Protein AF-A0A821JKH6-F1 (afdb_monomer_lite)

Secondary structure (DSSP, 8-state):
----SSS--------TTTS-S--PPPP---PPPPPPPPSS--HHHHHHHHHHHHHH--HHHHHHHHHHHHHHH-TTSHHHHHHHHHHHHHHHHHHH------GGGTGGGSS---------

Structure (mmCIF, N/CA/C/O backbone):
data_AF-A0A821JKH6-F1
#
_entry.id   AF-A0A821JKH6-F1
#
loop_
_atom_site.group_PDB
_atom_site.id
_atom_site.type_symbol
_atom_site.label_atom_id
_atom_site.label_alt_id
_atom_site.label_comp_id
_atom_site.label_asym_id
_atom_site.label_entity_id
_atom_site.label_seq_id
_atom_site.pdbx_PDB_ins_code
_atom_site.Cartn_x
_atom_site.Cartn_y
_atom_site.Cartn_z
_atom_site.occupancy
_atom_site.B_iso_or_equiv
_atom_site.auth_seq_id
_atom_site.auth_comp_id
_atom_site.auth_asym_id
_atom_site.auth_atom_id
_atom_site.pdbx_PDB_model_num
ATOM 1 N N . THR A 1 1 ? 1.535 -6.937 -0.984 1.00 67.25 1 THR A N 1
ATOM 2 C CA . THR A 1 1 ? 0.324 -6.483 -0.268 1.00 67.25 1 THR A CA 1
ATOM 3 C C . THR A 1 1 ? -0.052 -7.547 0.751 1.00 67.25 1 THR A C 1
ATOM 5 O O . THR A 1 1 ? 0.376 -8.681 0.576 1.00 67.25 1 THR A O 1
ATOM 8 N N . GLY A 1 2 ? -0.752 -7.192 1.832 1.00 78.00 2 GLY A N 1
ATOM 9 C CA . GLY A 1 2 ? -1.251 -8.135 2.851 1.00 78.00 2 GLY A CA 1
ATOM 10 C C . GLY A 1 2 ? -2.740 -8.417 2.652 1.00 78.00 2 GLY A C 1
ATOM 11 O O . GLY A 1 2 ? -3.522 -8.194 3.562 1.00 78.00 2 GLY A O 1
ATOM 12 N N . SER A 1 3 ? -3.103 -8.759 1.417 1.00 81.94 3 SER A N 1
ATOM 13 C CA . SER A 1 3 ? -4.485 -8.935 0.957 1.00 81.94 3 SER A CA 1
ATOM 14 C C . SER A 1 3 ? -5.074 -10.251 1.472 1.00 81.94 3 SER A C 1
ATOM 16 O O . SER A 1 3 ? -4.321 -11.210 1.663 1.00 81.94 3 SER A O 1
ATOM 18 N N . ASP A 1 4 ? -6.386 -10.299 1.694 1.00 85.56 4 ASP A N 1
ATOM 19 C CA . ASP A 1 4 ? -7.102 -11.501 2.133 1.00 85.56 4 ASP A CA 1
ATOM 20 C C . ASP A 1 4 ? -8.382 -11.753 1.299 1.00 85.56 4 ASP A C 1
ATOM 22 O O . ASP A 1 4 ? -8.470 -11.326 0.146 1.00 85.56 4 ASP A O 1
ATOM 26 N N . LEU A 1 5 ? -9.321 -12.560 1.804 1.00 90.69 5 LEU A N 1
ATOM 27 C CA . LEU A 1 5 ? -10.555 -12.942 1.099 1.00 90.69 5 LEU A CA 1
ATOM 28 C C . LEU A 1 5 ? -11.806 -12.291 1.715 1.00 90.69 5 LEU A C 1
ATOM 30 O O . LEU A 1 5 ? -12.899 -12.846 1.612 1.00 90.69 5 LEU A O 1
ATOM 34 N N . ASP A 1 6 ? -11.663 -11.130 2.358 1.00 92.69 6 ASP A N 1
ATOM 35 C CA . ASP A 1 6 ? -12.771 -10.375 2.958 1.00 92.69 6 ASP A CA 1
ATOM 36 C C . ASP A 1 6 ? -13.480 -9.411 1.979 1.00 92.69 6 ASP A C 1
ATOM 38 O O . ASP A 1 6 ? -14.467 -8.766 2.340 1.00 92.69 6 ASP A O 1
ATOM 42 N N . GLY A 1 7 ? -13.020 -9.364 0.721 1.00 93.06 7 GLY A N 1
ATOM 43 C CA . GLY A 1 7 ? -13.567 -8.506 -0.337 1.00 93.06 7 GLY A CA 1
ATOM 44 C C . GLY A 1 7 ? -12.531 -7.927 -1.305 1.00 93.06 7 GLY A C 1
ATOM 45 O O . GLY A 1 7 ? -12.905 -7.221 -2.248 1.00 93.06 7 GLY A O 1
ATOM 46 N N . ASP A 1 8 ? -11.243 -8.220 -1.102 1.00 92.00 8 ASP A N 1
ATOM 47 C CA . ASP A 1 8 ? -10.176 -7.795 -2.004 1.00 92.00 8 ASP A CA 1
ATOM 48 C C . ASP A 1 8 ? -10.347 -8.332 -3.432 1.00 92.00 8 ASP A C 1
ATOM 50 O O . ASP A 1 8 ? -10.794 -9.455 -3.684 1.00 92.00 8 ASP A O 1
ATOM 54 N N . LYS A 1 9 ? -9.950 -7.501 -4.399 1.00 93.38 9 LYS A N 1
ATOM 55 C CA . LYS A 1 9 ? -9.989 -7.833 -5.825 1.00 93.38 9 LYS A CA 1
ATOM 56 C C . LYS A 1 9 ? -8.596 -8.174 -6.324 1.00 93.38 9 LYS A C 1
ATOM 58 O O . LYS A 1 9 ? -7.646 -7.426 -6.105 1.00 93.38 9 LYS A O 1
ATOM 63 N N . TYR A 1 10 ? -8.515 -9.262 -7.077 1.00 91.19 10 TYR A N 1
ATOM 64 C CA . TYR A 1 10 ? -7.275 -9.765 -7.648 1.00 91.19 10 TYR A CA 1
ATOM 65 C C . TYR A 1 10 ? -7.280 -9.565 -9.162 1.00 91.19 10 TYR A C 1
ATOM 67 O O . TYR A 1 10 ? -8.264 -9.869 -9.837 1.00 91.19 10 TYR A O 1
ATOM 75 N N . LEU A 1 11 ? -6.170 -9.060 -9.700 1.00 91.06 11 LEU A N 1
ATOM 76 C CA . LEU A 1 11 ? -5.939 -9.062 -11.139 1.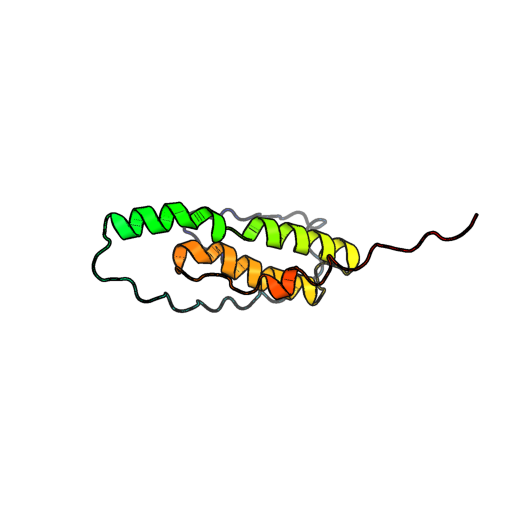00 91.06 11 LEU A CA 1
ATOM 77 C C . LEU A 1 11 ? -5.519 -10.473 -11.561 1.00 91.06 11 LEU A C 1
ATOM 79 O O . LEU A 1 11 ? -4.485 -10.966 -11.113 1.00 91.06 11 LEU A O 1
ATOM 83 N N . ILE A 1 12 ? -6.300 -11.096 -12.440 1.00 92.75 12 ILE A N 1
ATOM 84 C CA . ILE A 1 12 ? -5.970 -12.378 -13.068 1.00 92.75 12 ILE A CA 1
ATOM 85 C C . ILE A 1 12 ? -5.662 -12.090 -14.536 1.00 92.75 12 ILE A C 1
ATOM 87 O O . ILE A 1 12 ? -6.508 -11.555 -15.248 1.00 92.75 12 ILE A O 1
ATOM 91 N N . CYS A 1 13 ? -4.448 -12.418 -14.974 1.00 93.75 13 CYS A N 1
ATOM 92 C CA . CYS A 1 13 ? -3.999 -12.228 -16.349 1.00 93.75 13 CYS A CA 1
ATOM 93 C C . CYS A 1 13 ? -3.446 -13.547 -16.895 1.00 93.75 13 CYS A C 1
ATOM 95 O O . CYS A 1 13 ? -2.596 -14.170 -16.258 1.00 93.75 13 CYS A O 1
ATOM 97 N N . TRP A 1 14 ? -3.935 -13.960 -18.063 1.00 94.50 14 TRP A N 1
ATOM 98 C CA . TRP A 1 14 ? -3.478 -15.146 -18.799 1.00 94.50 14 TRP A CA 1
ATOM 99 C C . TRP A 1 14 ? -2.802 -14.792 -20.131 1.00 94.50 14 TRP A C 1
ATOM 101 O O . TRP A 1 14 ? -2.431 -15.688 -20.884 1.00 94.50 14 TRP A O 1
ATOM 111 N N . ASP A 1 15 ? -2.652 -13.502 -20.436 1.00 96.44 15 ASP A N 1
ATOM 112 C CA . ASP A 1 15 ? -1.902 -13.047 -21.602 1.00 96.44 15 ASP A CA 1
ATOM 113 C C . ASP A 1 15 ? -0.398 -13.220 -21.345 1.00 96.44 15 ASP A C 1
ATOM 115 O O . ASP A 1 15 ? 0.174 -12.582 -20.456 1.00 96.44 15 ASP A O 1
ATOM 119 N N . TYR A 1 16 ? 0.239 -14.098 -22.122 1.00 94.00 16 TYR A N 1
ATOM 120 C CA . TYR A 1 16 ? 1.652 -14.439 -21.977 1.00 94.00 16 TYR A CA 1
ATOM 121 C C . TYR A 1 16 ? 2.593 -13.252 -22.189 1.00 94.00 16 TYR A C 1
ATOM 123 O O . TYR A 1 16 ? 3.660 -13.229 -21.572 1.00 94.00 16 TYR A O 1
ATOM 131 N N . ASP A 1 17 ? 2.200 -12.254 -22.983 1.00 95.19 17 ASP A N 1
ATOM 132 C CA . ASP A 1 17 ? 3.021 -11.064 -23.220 1.00 95.19 17 ASP A CA 1
ATOM 133 C C . ASP A 1 17 ? 3.015 -10.111 -22.013 1.00 95.19 17 ASP A C 1
ATOM 135 O O . ASP A 1 17 ? 3.950 -9.330 -21.821 1.00 95.19 17 ASP A O 1
ATOM 139 N N . LEU A 1 18 ? 1.988 -10.204 -21.161 1.00 92.69 18 LEU A N 1
ATOM 140 C CA . LEU A 1 18 ? 1.822 -9.385 -19.957 1.00 92.69 18 LEU A CA 1
ATOM 141 C C . LEU A 1 18 ? 2.270 -10.094 -18.673 1.00 92.69 18 LEU A C 1
ATOM 143 O O . LEU A 1 18 ? 2.422 -9.443 -17.635 1.00 92.69 18 LEU A O 1
ATOM 147 N N . ILE A 1 19 ? 2.493 -11.410 -18.714 1.00 92.06 19 ILE A N 1
ATOM 148 C CA . ILE A 1 19 ? 3.014 -12.159 -17.570 1.00 92.06 19 ILE A CA 1
ATOM 149 C C . ILE A 1 19 ? 4.473 -11.733 -17.310 1.00 92.06 19 ILE A C 1
ATOM 151 O O . ILE A 1 19 ? 5.326 -11.838 -18.197 1.00 92.06 19 ILE A O 1
ATOM 155 N N . PRO A 1 20 ? 4.814 -11.271 -16.090 1.00 89.31 20 PRO A N 1
ATOM 156 C CA . PRO A 1 20 ? 6.176 -10.865 -15.775 1.00 89.31 20 PRO A CA 1
ATOM 157 C C . PRO A 1 20 ? 7.168 -12.016 -15.969 1.00 89.31 20 PRO A C 1
ATOM 159 O O . PRO A 1 20 ? 7.019 -13.086 -15.385 1.00 89.31 20 PRO A O 1
ATOM 162 N N . LYS A 1 21 ? 8.248 -11.769 -16.718 1.00 90.75 21 LYS A N 1
ATOM 163 C CA . LYS A 1 21 ? 9.341 -12.745 -16.908 1.00 90.75 21 LYS A CA 1
ATOM 164 C C . LYS A 1 21 ? 10.139 -13.017 -15.630 1.00 90.75 21 LYS A C 1
ATOM 166 O O . LYS A 1 21 ? 10.880 -13.990 -15.559 1.00 90.75 21 LYS A O 1
ATOM 171 N N . GLN A 1 22 ? 10.041 -12.122 -14.649 1.00 89.06 22 GLN A N 1
ATOM 172 C CA . GLN A 1 22 ? 10.744 -12.211 -13.376 1.00 89.06 22 GLN A CA 1
ATOM 173 C C . GLN A 1 22 ? 9.741 -12.179 -12.230 1.00 89.06 22 GLN A C 1
ATOM 175 O O . GLN A 1 22 ? 8.870 -11.311 -12.174 1.00 89.06 22 GLN A O 1
ATOM 180 N N . THR A 1 23 ? 9.912 -13.101 -11.290 1.00 87.81 23 THR A N 1
ATOM 181 C CA . THR A 1 23 ? 9.129 -13.175 -10.057 1.00 87.81 23 THR A CA 1
ATOM 182 C C . THR A 1 23 ? 10.001 -12.799 -8.870 1.00 87.81 23 THR A C 1
ATOM 184 O O . THR A 1 23 ? 11.100 -13.332 -8.710 1.00 87.81 23 THR A O 1
ATOM 187 N N . ASN A 1 24 ? 9.492 -11.933 -8.000 1.00 84.25 24 ASN A N 1
ATOM 188 C CA . ASN A 1 24 ? 10.164 -11.573 -6.757 1.00 84.25 24 ASN A CA 1
ATOM 189 C C . ASN A 1 24 ? 9.557 -12.331 -5.578 1.00 84.25 24 ASN A C 1
ATOM 191 O O . ASN A 1 24 ? 8.369 -12.655 -5.578 1.00 84.25 24 ASN A O 1
ATOM 195 N N . LYS A 1 25 ? 10.369 -12.582 -4.544 1.00 87.00 25 LYS A N 1
ATOM 196 C CA . LYS A 1 25 ? 9.853 -13.136 -3.289 1.00 87.00 25 LYS A CA 1
ATOM 197 C C . LYS A 1 25 ? 8.852 -12.158 -2.660 1.00 87.00 25 LYS A C 1
ATOM 199 O O . LYS A 1 25 ? 9.116 -10.951 -2.659 1.00 87.00 25 LYS A O 1
ATOM 204 N N . PRO A 1 26 ? 7.739 -12.658 -2.102 1.00 84.00 26 PRO A N 1
ATOM 205 C CA . PRO A 1 26 ? 6.789 -11.811 -1.401 1.00 84.00 26 PRO A CA 1
ATOM 206 C C . PRO A 1 26 ? 7.452 -11.152 -0.186 1.00 84.00 26 PRO A C 1
ATOM 208 O O . PRO A 1 26 ? 8.352 -11.714 0.442 1.00 84.00 26 PRO A O 1
ATOM 211 N N . MET A 1 27 ? 6.994 -9.945 0.150 1.00 81.25 27 MET A N 1
ATOM 212 C CA . MET A 1 27 ? 7.398 -9.270 1.381 1.00 81.25 27 MET A CA 1
ATOM 213 C C . MET A 1 27 ? 6.856 -10.044 2.584 1.00 81.25 27 MET A C 1
ATOM 215 O O . MET A 1 27 ? 5.684 -10.417 2.592 1.00 81.25 27 MET A O 1
ATOM 219 N N . ASN A 1 28 ? 7.684 -10.246 3.610 1.00 80.12 28 ASN A N 1
ATOM 220 C CA . ASN A 1 28 ? 7.215 -10.863 4.844 1.00 80.12 28 ASN A CA 1
ATOM 221 C C . ASN A 1 28 ? 6.315 -9.884 5.618 1.00 80.12 28 ASN A C 1
ATOM 223 O O . ASN A 1 28 ? 6.771 -8.824 6.053 1.00 80.12 28 ASN A O 1
ATOM 227 N N . TYR A 1 29 ? 5.040 -10.239 5.770 1.00 73.56 29 TYR A N 1
ATOM 228 C CA . TYR A 1 29 ? 4.036 -9.426 6.446 1.00 73.56 29 TYR A CA 1
ATOM 229 C C . TYR A 1 29 ? 3.874 -9.877 7.898 1.00 73.56 29 TYR A C 1
ATOM 231 O O . TYR A 1 29 ? 2.963 -10.625 8.241 1.00 73.56 29 TYR A O 1
ATOM 239 N N . ASN A 1 30 ? 4.776 -9.439 8.773 1.00 69.56 30 ASN A N 1
ATOM 240 C CA . ASN A 1 30 ? 4.657 -9.769 10.189 1.00 69.56 30 ASN A CA 1
ATOM 241 C C . ASN A 1 30 ? 3.549 -8.922 10.830 1.00 69.56 30 ASN A C 1
ATOM 243 O O . ASN A 1 30 ? 3.679 -7.698 10.944 1.00 69.56 30 ASN A O 1
ATOM 247 N N . SER A 1 31 ? 2.478 -9.576 11.291 1.00 64.06 31 SER A N 1
ATOM 248 C CA . SER A 1 31 ? 1.401 -8.922 12.036 1.00 64.06 31 SER A CA 1
ATOM 249 C C . SER A 1 31 ? 1.981 -8.203 13.248 1.00 64.06 31 SER A C 1
ATOM 251 O O . SER A 1 31 ? 2.631 -8.811 14.102 1.00 64.06 31 SER A O 1
ATOM 253 N N . THR A 1 32 ? 1.768 -6.897 13.337 1.00 63.72 32 THR A N 1
ATOM 254 C CA . THR A 1 32 ? 2.306 -6.113 14.445 1.00 63.72 32 THR A CA 1
ATOM 255 C C . THR A 1 32 ? 1.284 -6.124 15.588 1.00 63.72 32 THR A C 1
ATOM 257 O O . THR A 1 32 ? 0.154 -5.689 15.390 1.00 63.72 32 THR A O 1
ATOM 260 N N . SER A 1 33 ? 1.651 -6.584 16.792 1.00 63.56 33 SER A N 1
ATOM 261 C CA . SER A 1 33 ? 0.722 -6.802 17.926 1.00 63.56 33 SER A CA 1
ATOM 262 C C . SER A 1 33 ? -0.186 -5.597 18.177 1.00 63.56 33 SER A C 1
ATOM 264 O O . SER A 1 33 ? 0.332 -4.488 18.255 1.00 63.56 33 SER A O 1
ATOM 266 N N . LYS A 1 34 ? -1.507 -5.754 18.290 1.00 64.69 34 LYS A N 1
ATOM 267 C CA . LYS A 1 34 ? -2.407 -4.609 18.526 1.00 64.69 34 LYS A CA 1
ATOM 268 C C . LYS A 1 34 ? -2.010 -3.849 19.800 1.00 64.69 34 LYS A C 1
ATOM 270 O O . LYS A 1 34 ? -1.542 -4.457 20.765 1.00 64.69 34 LYS A O 1
ATOM 275 N N . VAL A 1 35 ? -2.160 -2.522 19.801 1.00 70.38 35 VAL A N 1
ATOM 276 C CA . VAL A 1 35 ? -2.100 -1.759 21.059 1.00 70.38 35 VAL A CA 1
ATOM 277 C C . VAL A 1 35 ? -3.234 -2.276 21.951 1.00 70.38 35 VAL A C 1
ATOM 279 O O . VAL A 1 35 ? -4.310 -2.560 21.434 1.00 70.38 35 VAL A O 1
ATOM 282 N N . LYS A 1 36 ? -2.987 -2.454 23.259 1.00 65.75 36 LYS A N 1
ATOM 283 C CA . LYS A 1 36 ? -4.029 -2.879 24.209 1.00 65.75 36 LYS A CA 1
ATOM 284 C C . LYS A 1 36 ? -5.246 -1.960 24.065 1.00 65.75 36 LYS A C 1
ATOM 286 O O . LYS A 1 36 ? -5.123 -0.757 24.289 1.00 65.75 36 LYS A O 1
ATOM 291 N N . GLU A 1 37 ? -6.378 -2.535 23.675 1.00 66.25 37 GLU A N 1
ATOM 292 C CA . GLU A 1 37 ? -7.665 -1.842 23.654 1.00 66.25 37 GLU A CA 1
ATOM 293 C C . GLU A 1 37 ? -8.097 -1.555 25.100 1.00 66.25 37 GLU A C 1
ATOM 295 O O . GLU A 1 37 ? -7.847 -2.363 26.001 1.00 66.25 37 GLU A O 1
ATOM 300 N N . SER A 1 38 ? -8.687 -0.380 25.342 1.00 65.44 38 SER A N 1
ATOM 301 C CA . SER A 1 38 ? -9.372 -0.125 26.608 1.00 65.44 38 SER A CA 1
ATOM 302 C C . SER A 1 38 ? -10.632 -0.989 26.657 1.00 65.44 38 SER A C 1
ATOM 304 O O . SER A 1 38 ? -11.303 -1.183 25.647 1.00 65.44 38 SER A O 1
ATOM 306 N N . GLU A 1 39 ? -10.959 -1.517 27.836 1.00 69.38 39 GLU A N 1
ATOM 307 C CA . GLU A 1 39 ? -12.119 -2.402 28.032 1.00 69.38 39 GLU A CA 1
ATOM 308 C C . GLU A 1 39 ? -13.457 -1.688 27.745 1.00 69.38 39 GLU A C 1
ATOM 310 O O . GLU A 1 39 ? -14.463 -2.330 27.458 1.00 69.38 39 GLU A O 1
ATOM 315 N N . PHE A 1 40 ? -13.454 -0.347 27.742 1.00 80.56 40 PHE A N 1
ATOM 316 C CA . PHE A 1 40 ? -14.614 0.485 27.441 1.00 80.56 40 PHE A CA 1
ATOM 317 C C . PHE A 1 40 ? -14.244 1.661 26.537 1.00 80.56 40 PHE A C 1
ATOM 319 O O . PHE A 1 40 ? -13.422 2.500 26.904 1.00 80.56 40 PHE A O 1
ATOM 326 N N . ILE A 1 41 ? -14.916 1.759 25.386 1.00 82.94 41 ILE A N 1
ATOM 327 C CA . ILE A 1 41 ? -14.800 2.895 24.466 1.00 82.94 41 ILE A CA 1
ATOM 328 C C . ILE A 1 41 ? -15.746 4.007 24.925 1.00 82.94 41 ILE A C 1
ATOM 330 O O . ILE A 1 41 ? -16.971 3.879 24.881 1.00 82.94 41 ILE A O 1
ATOM 334 N N . THR A 1 42 ? -15.183 5.138 25.327 1.00 89.62 42 THR A N 1
ATOM 335 C CA . THR A 1 42 ? -15.933 6.326 25.742 1.00 89.62 42 THR A CA 1
ATOM 336 C C . THR A 1 42 ? -16.218 7.268 24.569 1.00 89.62 42 THR A C 1
ATOM 338 O O . THR A 1 42 ? -15.494 7.325 23.572 1.00 89.62 42 THR A O 1
ATOM 341 N N . ARG A 1 43 ? -17.248 8.117 24.708 1.00 90.62 43 ARG A N 1
ATOM 342 C CA . ARG A 1 43 ? -17.548 9.177 23.723 1.00 90.62 43 ARG A CA 1
ATOM 343 C C . ARG A 1 43 ? -16.352 10.107 23.486 1.00 90.62 43 ARG A C 1
ATOM 345 O O . ARG A 1 43 ? -16.125 10.546 22.362 1.00 90.62 43 ARG A O 1
ATOM 352 N N . LYS A 1 44 ? -15.573 10.392 24.533 1.00 89.25 44 LYS A N 1
ATOM 353 C CA . LYS A 1 44 ? -14.372 11.235 24.457 1.00 89.25 44 LYS A CA 1
ATOM 354 C C . LYS A 1 44 ? -13.270 10.583 23.617 1.00 89.25 44 LYS A C 1
ATOM 356 O O . LYS A 1 44 ? -12.633 11.276 22.827 1.00 89.25 44 LYS A O 1
ATOM 361 N N . GLU A 1 45 ? -13.068 9.273 23.749 1.00 83.88 45 GLU A N 1
ATOM 362 C CA . GLU A 1 45 ? -12.103 8.522 22.936 1.00 83.88 45 GLU A CA 1
ATOM 363 C C . GLU A 1 45 ? -12.520 8.474 21.468 1.00 83.88 45 GLU A C 1
ATOM 365 O O . GLU A 1 45 ? -11.681 8.730 20.609 1.00 83.88 45 GLU A O 1
ATOM 370 N N . MET A 1 46 ? -13.811 8.273 21.173 1.00 87.38 46 MET A N 1
ATOM 371 C CA . MET A 1 46 ? -14.322 8.364 19.799 1.00 87.38 46 MET A CA 1
ATOM 372 C C . MET A 1 46 ? -14.064 9.744 19.184 1.00 87.38 46 MET A C 1
ATOM 374 O O . MET A 1 46 ? -13.509 9.838 18.092 1.00 87.38 46 MET A O 1
ATOM 378 N N . ILE A 1 47 ? -14.411 10.827 19.893 1.00 89.94 47 ILE A N 1
ATOM 379 C CA . ILE A 1 47 ? -14.169 12.199 19.414 1.00 89.94 47 ILE A CA 1
ATOM 380 C C . ILE A 1 47 ? -12.673 12.425 19.164 1.00 89.94 47 ILE A C 1
ATOM 382 O O . ILE A 1 47 ? -12.295 12.950 18.119 1.00 89.94 47 ILE A O 1
ATOM 386 N N . SER A 1 48 ? -11.815 11.999 20.095 1.00 85.69 48 SER A N 1
ATOM 387 C CA . SER A 1 48 ? -10.360 12.117 19.958 1.00 85.69 48 SER A CA 1
ATOM 388 C C . SER A 1 48 ? -9.820 11.310 18.774 1.00 85.69 48 SER A C 1
ATOM 390 O O . SER A 1 48 ? -8.943 11.791 18.054 1.00 85.69 48 SER A O 1
ATOM 392 N N . TYR A 1 49 ? -10.348 10.108 18.536 1.00 83.81 49 TYR A N 1
ATOM 393 C CA . TYR A 1 49 ? -9.977 9.275 17.396 1.00 83.81 49 TYR A CA 1
ATOM 394 C C . TYR A 1 49 ? -10.303 9.979 16.077 1.00 83.81 49 TYR A C 1
ATOM 396 O O . TYR A 1 49 ? -9.404 10.206 15.267 1.00 83.81 49 TYR A O 1
ATOM 404 N N . PHE A 1 50 ? -11.550 10.423 15.892 1.00 85.44 50 PHE A N 1
ATOM 405 C CA . PHE A 1 50 ? -11.962 11.111 14.666 1.00 85.44 50 PHE A CA 1
ATOM 406 C C . PHE A 1 50 ? -11.227 12.440 14.460 1.00 85.44 50 PHE A C 1
ATOM 408 O O . PHE A 1 50 ? -10.792 12.726 13.346 1.00 85.44 50 PHE A O 1
ATOM 415 N N . ALA A 1 51 ? -10.997 13.212 15.526 1.00 87.06 51 ALA A N 1
ATOM 416 C CA . ALA A 1 51 ? -10.230 14.457 15.453 1.00 87.06 51 ALA A CA 1
ATOM 417 C C . ALA A 1 51 ? -8.764 14.242 15.027 1.00 87.06 51 ALA A C 1
ATOM 419 O O . ALA A 1 51 ? -8.140 15.142 14.466 1.00 87.06 51 ALA A O 1
ATOM 420 N N . ASN A 1 52 ? -8.197 13.058 15.283 1.00 79.25 52 ASN A N 1
ATOM 421 C CA . ASN A 1 52 ? -6.808 12.733 14.955 1.00 79.25 52 ASN A CA 1
ATOM 422 C C . ASN A 1 52 ? -6.646 11.833 13.718 1.00 79.25 52 ASN A C 1
ATOM 424 O O . ASN A 1 52 ? -5.516 11.676 13.252 1.00 79.25 52 ASN A O 1
ATOM 428 N N . ALA A 1 53 ? -7.733 11.298 13.152 1.00 73.75 53 ALA A N 1
ATOM 429 C CA . ALA A 1 53 ? -7.710 10.342 12.040 1.00 73.75 53 ALA A CA 1
ATOM 430 C C . ALA A 1 53 ? -6.989 10.872 10.783 1.00 73.75 53 ALA A C 1
ATOM 432 O O . ALA A 1 53 ? -6.299 10.129 10.085 1.00 73.75 53 ALA A O 1
ATOM 433 N N . GLN A 1 54 ? -7.076 12.178 10.513 1.00 67.88 54 GLN A N 1
ATOM 434 C CA . GLN A 1 54 ? -6.352 12.795 9.395 1.00 67.88 54 GLN A CA 1
ATOM 435 C C . GLN A 1 54 ? -4.831 12.775 9.592 1.00 67.88 54 GLN A C 1
ATOM 437 O O . GLN A 1 54 ? -4.090 12.545 8.642 1.00 67.88 54 GLN A O 1
ATOM 442 N N . LYS A 1 55 ? -4.347 12.971 10.825 1.00 67.94 55 LYS A N 1
ATOM 443 C CA . LYS A 1 55 ? -2.904 12.998 11.128 1.00 67.94 55 LYS A CA 1
ATOM 444 C C . LYS A 1 55 ? -2.262 11.613 11.016 1.00 67.94 55 LYS A C 1
ATOM 446 O O . LYS A 1 55 ? -1.049 11.507 10.836 1.00 67.94 55 LYS A O 1
ATOM 451 N N . THR A 1 56 ? -3.063 10.557 11.142 1.00 65.31 56 THR A N 1
ATOM 452 C CA . THR A 1 56 ? -2.621 9.163 11.025 1.00 65.31 56 THR A CA 1
ATOM 453 C C . THR A 1 56 ? -2.643 8.642 9.586 1.00 65.31 56 THR A C 1
ATOM 455 O O . THR A 1 56 ? -1.919 7.696 9.286 1.00 65.31 56 THR A O 1
ATOM 458 N N . ASN A 1 57 ? -3.390 9.280 8.678 1.00 70.69 57 ASN A N 1
ATOM 459 C CA . ASN A 1 57 ? -3.464 8.892 7.266 1.00 70.69 57 ASN A CA 1
ATOM 460 C C . ASN A 1 57 ? -2.274 9.436 6.461 1.00 70.69 57 ASN A C 1
ATOM 462 O O . ASN A 1 57 ? -2.361 10.460 5.789 1.00 70.69 57 ASN A O 1
ATOM 466 N N . GLN A 1 58 ? -1.145 8.727 6.522 1.00 80.75 58 GLN A N 1
ATOM 467 C CA . GLN A 1 58 ? 0.100 9.103 5.834 1.00 80.75 58 GLN A CA 1
ATOM 468 C C . GLN A 1 58 ? 0.353 8.328 4.528 1.00 80.75 58 GLN A C 1
ATOM 470 O O . GLN A 1 58 ? 1.338 8.608 3.843 1.00 80.75 58 GLN A O 1
ATOM 475 N N . SER A 1 59 ? -0.515 7.378 4.158 1.00 87.12 59 SER A N 1
ATOM 476 C CA . SER A 1 59 ? -0.315 6.491 2.997 1.00 87.12 59 SER A CA 1
ATOM 477 C C . SER A 1 59 ? -0.108 7.260 1.690 1.00 87.12 59 SER A C 1
ATOM 479 O O . SER A 1 59 ? 0.847 6.978 0.974 1.00 87.12 59 SER A O 1
ATOM 481 N N . GLY A 1 60 ? -0.918 8.289 1.421 1.00 88.06 60 GLY A N 1
ATOM 482 C CA . GLY A 1 60 ? -0.786 9.103 0.205 1.00 88.06 60 GLY A CA 1
ATOM 483 C C . GLY A 1 60 ? 0.529 9.887 0.123 1.00 88.06 60 GLY A C 1
ATOM 484 O O . GLY A 1 60 ? 1.099 10.043 -0.953 1.00 88.06 60 GLY A O 1
ATOM 485 N N . ILE A 1 61 ? 1.069 10.344 1.259 1.00 89.19 61 ILE A N 1
ATOM 486 C CA . ILE A 1 61 ? 2.384 11.002 1.285 1.00 89.19 61 ILE A CA 1
ATOM 487 C C . ILE A 1 61 ? 3.472 9.981 0.948 1.00 89.19 61 ILE A C 1
ATOM 489 O O . ILE A 1 61 ? 4.331 10.257 0.115 1.00 89.19 61 ILE A O 1
ATOM 493 N N . ILE A 1 62 ? 3.424 8.802 1.573 1.00 90.94 62 ILE A N 1
ATOM 494 C CA . ILE A 1 62 ? 4.390 7.720 1.344 1.00 90.94 62 ILE A CA 1
ATOM 495 C C . ILE A 1 62 ? 4.373 7.280 -0.127 1.00 90.94 62 ILE A C 1
ATOM 497 O O . ILE A 1 62 ? 5.443 7.106 -0.708 1.00 90.94 62 ILE A O 1
ATOM 501 N N . ASP A 1 63 ? 3.190 7.171 -0.735 1.00 92.56 63 ASP A N 1
ATOM 502 C CA . ASP A 1 63 ? 3.020 6.798 -2.144 1.00 92.56 63 ASP A CA 1
ATOM 503 C C . ASP A 1 63 ? 3.679 7.801 -3.103 1.00 92.56 63 ASP A C 1
ATOM 505 O O . ASP A 1 63 ? 4.441 7.424 -3.992 1.00 92.56 63 ASP A O 1
ATOM 509 N N . ASN A 1 64 ? 3.504 9.102 -2.857 1.00 93.56 64 ASN A N 1
ATOM 510 C CA . ASN A 1 64 ? 4.163 10.139 -3.654 1.00 93.56 64 ASN A CA 1
ATOM 511 C C . ASN A 1 64 ? 5.697 10.025 -3.611 1.00 93.56 64 ASN A C 1
ATOM 513 O O . ASN A 1 64 ? 6.363 10.145 -4.642 1.00 93.56 64 ASN A O 1
ATOM 517 N N . TYR A 1 65 ? 6.275 9.763 -2.434 1.00 93.31 65 TYR A N 1
ATOM 518 C CA . TYR A 1 65 ? 7.718 9.534 -2.323 1.00 93.31 65 TYR A CA 1
ATOM 519 C C . TYR A 1 65 ? 8.149 8.227 -2.987 1.00 93.31 65 TYR A C 1
ATOM 521 O O . TYR A 1 65 ? 9.226 8.185 -3.583 1.00 93.31 65 TYR A O 1
ATOM 529 N N . PHE A 1 66 ? 7.334 7.173 -2.903 1.00 94.25 66 PHE A N 1
ATOM 530 C CA . PHE A 1 66 ? 7.616 5.908 -3.573 1.00 94.25 66 PHE A CA 1
ATOM 531 C C . PHE A 1 66 ? 7.717 6.124 -5.082 1.00 94.25 66 PHE A C 1
ATOM 533 O O . PHE A 1 66 ? 8.735 5.773 -5.670 1.00 94.25 66 PHE A O 1
ATOM 540 N N . ASN A 1 67 ? 6.735 6.798 -5.684 1.00 95.56 67 ASN A N 1
ATOM 541 C CA . ASN A 1 67 ? 6.735 7.120 -7.111 1.00 95.56 67 ASN A CA 1
ATOM 542 C C . ASN A 1 67 ? 7.951 7.969 -7.516 1.00 95.56 67 ASN A C 1
ATOM 544 O O . ASN A 1 67 ? 8.597 7.681 -8.524 1.00 95.56 67 ASN A O 1
ATOM 548 N N . TYR A 1 68 ? 8.327 8.962 -6.702 1.00 95.69 68 TYR A N 1
ATOM 549 C CA . TYR A 1 68 ? 9.532 9.763 -6.938 1.00 95.69 68 TYR A CA 1
ATOM 550 C C . TYR A 1 68 ? 10.810 8.906 -6.982 1.00 95.69 68 TYR A C 1
ATOM 552 O O . TYR A 1 68 ? 11.591 8.993 -7.933 1.00 95.69 68 TYR A O 1
ATOM 560 N N . TRP A 1 69 ? 11.033 8.063 -5.971 1.00 94.75 69 TRP A N 1
ATOM 561 C CA . TRP A 1 69 ? 12.230 7.223 -5.900 1.00 94.75 69 TRP A CA 1
ATOM 562 C C . TRP A 1 69 ? 12.219 6.088 -6.919 1.00 94.75 69 TRP A C 1
ATOM 564 O O . TRP A 1 69 ? 13.278 5.742 -7.438 1.00 94.75 69 TRP A O 1
ATOM 574 N N . ALA A 1 70 ? 11.048 5.541 -7.233 1.00 95.88 70 ALA A N 1
ATOM 575 C CA . ALA A 1 70 ? 10.883 4.528 -8.263 1.00 95.88 70 ALA A CA 1
ATOM 576 C C . ALA A 1 70 ? 11.273 5.078 -9.635 1.00 95.88 70 ALA A C 1
ATOM 578 O O . ALA A 1 70 ? 11.990 4.410 -10.374 1.00 95.88 70 ALA A O 1
ATOM 579 N N . ASN A 1 71 ? 10.878 6.316 -9.942 1.00 96.06 71 ASN A N 1
ATOM 580 C CA . ASN A 1 71 ? 11.272 6.983 -11.177 1.00 96.06 71 ASN A CA 1
ATOM 581 C C . ASN A 1 71 ? 12.779 7.295 -11.222 1.00 96.06 71 ASN A C 1
ATOM 583 O O . ASN A 1 71 ? 13.396 7.203 -12.277 1.00 96.06 71 ASN A O 1
ATOM 587 N N . LEU A 1 72 ? 13.386 7.655 -10.085 1.00 95.69 72 LEU A N 1
ATOM 588 C CA . LEU A 1 72 ? 14.796 8.059 -10.033 1.00 95.69 72 LEU A CA 1
ATOM 589 C C . LEU A 1 72 ? 15.783 6.879 -9.981 1.00 95.69 72 LEU A C 1
ATOM 591 O O . LEU A 1 72 ? 16.839 6.938 -10.601 1.00 95.69 72 LEU A O 1
ATOM 595 N N . LEU A 1 73 ? 15.479 5.843 -9.194 1.00 95.19 73 LEU A N 1
ATOM 596 C CA . LEU A 1 73 ? 16.394 4.741 -8.857 1.00 95.19 73 LEU A CA 1
ATOM 597 C C . LEU A 1 73 ? 15.817 3.350 -9.164 1.00 95.19 73 LEU A C 1
ATOM 599 O O . LEU A 1 73 ? 16.473 2.340 -8.906 1.00 95.19 73 LEU A O 1
ATOM 603 N N . GLY A 1 74 ? 14.590 3.280 -9.680 1.00 94.06 74 GLY A N 1
ATOM 604 C CA . GLY A 1 74 ? 13.869 2.036 -9.920 1.00 94.06 74 GLY A CA 1
ATOM 605 C C . GLY A 1 74 ? 13.084 1.532 -8.705 1.00 94.06 74 GLY A C 1
ATOM 606 O O . GLY A 1 74 ? 13.434 1.765 -7.542 1.00 94.06 74 GLY A O 1
ATOM 607 N N . VAL A 1 75 ? 12.023 0.768 -8.986 1.00 92.25 75 VAL A N 1
ATOM 608 C CA . VAL A 1 75 ? 11.100 0.190 -7.985 1.00 92.25 75 VAL A CA 1
ATOM 609 C C . VAL A 1 75 ? 11.775 -0.779 -7.006 1.00 92.25 75 VAL A C 1
ATOM 611 O O . VAL A 1 75 ? 11.313 -0.948 -5.881 1.00 92.25 75 VAL A O 1
ATOM 614 N N . ASN A 1 76 ? 12.898 -1.386 -7.400 1.00 90.44 76 ASN A N 1
ATOM 615 C CA . ASN A 1 76 ? 13.644 -2.341 -6.574 1.00 90.44 76 ASN A CA 1
ATOM 616 C C . ASN A 1 76 ? 14.684 -1.676 -5.650 1.00 90.44 76 ASN A C 1
ATOM 618 O O . ASN A 1 76 ? 15.380 -2.379 -4.906 1.00 90.44 76 ASN A O 1
ATOM 622 N N . SER A 1 77 ? 14.797 -0.343 -5.680 1.00 93.00 77 SER A N 1
ATOM 623 C CA . SER A 1 77 ? 15.728 0.425 -4.849 1.00 93.00 77 SER A CA 1
ATOM 624 C C . SER A 1 77 ? 15.464 0.241 -3.346 1.00 93.00 77 SER A C 1
ATOM 626 O O . SER A 1 77 ? 14.357 -0.085 -2.905 1.00 93.00 77 SER A O 1
ATOM 628 N N . THR A 1 78 ? 16.496 0.442 -2.522 1.00 91.94 78 THR A N 1
ATOM 629 C CA . THR A 1 78 ? 16.386 0.301 -1.057 1.00 91.94 78 THR A CA 1
ATOM 630 C C . THR A 1 78 ? 15.414 1.321 -0.460 1.00 91.94 78 THR A C 1
ATOM 632 O O . THR A 1 78 ? 14.705 1.015 0.498 1.00 91.94 78 THR A O 1
ATOM 635 N N . GLN A 1 79 ? 15.326 2.504 -1.070 1.00 92.31 79 GLN A N 1
ATOM 636 C CA . GLN A 1 79 ? 14.388 3.572 -0.746 1.00 92.31 79 GLN A CA 1
ATOM 637 C C . GLN A 1 79 ? 12.945 3.111 -0.966 1.00 92.31 79 GLN A C 1
ATOM 639 O O . GLN A 1 79 ? 12.135 3.186 -0.043 1.00 92.31 79 GLN A O 1
ATOM 644 N N . CYS A 1 80 ? 12.644 2.570 -2.152 1.00 93.00 80 CYS A N 1
ATOM 645 C CA . CYS A 1 80 ? 11.314 2.057 -2.482 1.00 93.00 80 CYS A CA 1
ATOM 646 C C . CYS A 1 80 ? 10.904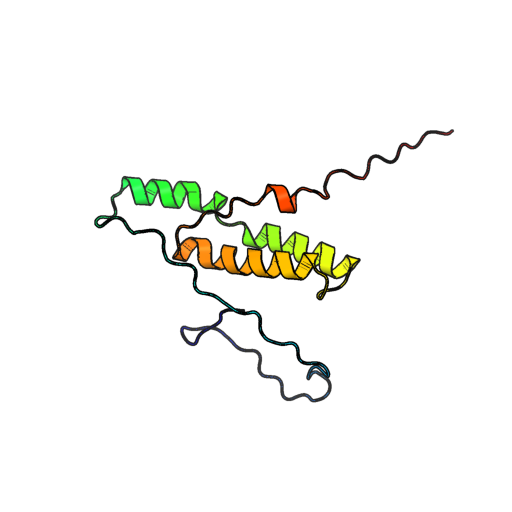 0.916 -1.550 1.00 93.00 80 CYS A C 1
ATOM 648 O O . CYS A 1 80 ? 9.787 0.910 -1.041 1.00 93.00 80 CYS A O 1
ATOM 650 N N . ARG A 1 81 ? 11.821 -0.004 -1.235 1.00 90.38 81 ARG A N 1
ATOM 651 C CA . ARG A 1 81 ? 11.541 -1.116 -0.314 1.00 90.38 81 ARG A CA 1
ATOM 652 C C . ARG A 1 81 ? 11.174 -0.633 1.090 1.00 90.38 81 ARG A C 1
ATOM 654 O O . ARG A 1 81 ? 10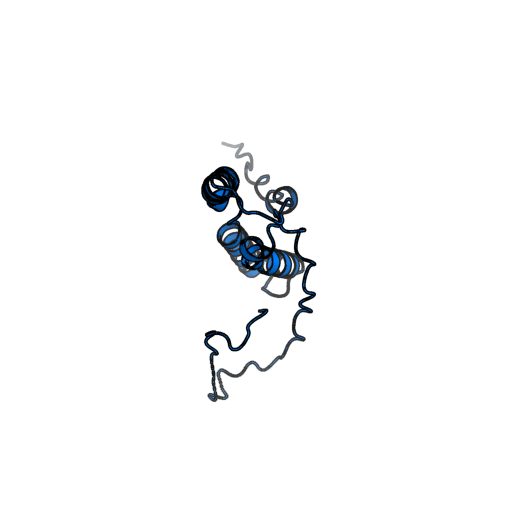.180 -1.078 1.654 1.00 90.38 81 ARG A O 1
ATOM 661 N N . ARG A 1 82 ? 11.920 0.341 1.621 1.00 90.19 82 ARG A N 1
ATOM 662 C CA . ARG A 1 82 ? 11.623 0.956 2.923 1.00 90.19 82 ARG A CA 1
ATOM 663 C C . ARG A 1 82 ? 10.284 1.698 2.916 1.00 90.19 82 ARG A C 1
ATOM 665 O O . ARG A 1 82 ? 9.552 1.652 3.901 1.00 90.19 82 ARG A O 1
ATOM 672 N N . LEU A 1 83 ? 9.962 2.383 1.821 1.00 91.75 83 LEU A N 1
ATOM 673 C CA . LEU A 1 83 ? 8.678 3.065 1.659 1.00 91.75 83 LEU A CA 1
ATOM 674 C C . LEU A 1 83 ? 7.518 2.069 1.551 1.00 91.75 83 LEU A C 1
ATOM 676 O O . LEU A 1 83 ? 6.488 2.302 2.170 1.00 91.75 83 LEU A O 1
ATOM 680 N N . ALA A 1 84 ? 7.697 0.933 0.874 1.00 90.44 84 ALA A N 1
ATOM 681 C CA . ALA A 1 84 ? 6.696 -0.132 0.805 1.00 90.44 84 ALA A CA 1
ATOM 682 C C . ALA A 1 84 ? 6.382 -0.730 2.192 1.00 90.44 84 ALA A C 1
ATOM 684 O O . ALA A 1 84 ? 5.215 -0.930 2.532 1.00 90.44 84 ALA A O 1
ATOM 685 N N . GLU A 1 85 ? 7.400 -0.941 3.034 1.00 88.25 85 GLU A N 1
ATOM 686 C CA . GLU A 1 85 ? 7.206 -1.370 4.428 1.00 88.25 85 GLU A CA 1
ATOM 687 C C . GLU A 1 85 ? 6.444 -0.326 5.260 1.00 88.25 85 GLU A C 1
ATOM 689 O O . GLU A 1 85 ? 5.577 -0.669 6.067 1.00 88.25 85 GLU A O 1
ATOM 694 N N . LEU A 1 86 ? 6.755 0.962 5.079 1.00 88.19 86 LEU A N 1
ATOM 695 C CA . LEU A 1 86 ? 6.035 2.051 5.745 1.00 88.19 86 LEU A CA 1
ATOM 696 C C . LEU A 1 86 ? 4.591 2.158 5.253 1.00 88.19 86 LEU A C 1
ATOM 698 O O . LEU A 1 86 ? 3.695 2.386 6.061 1.00 88.19 86 LEU A O 1
ATOM 702 N N . PHE A 1 87 ? 4.364 1.963 3.956 1.00 89.12 87 PHE A N 1
ATOM 703 C C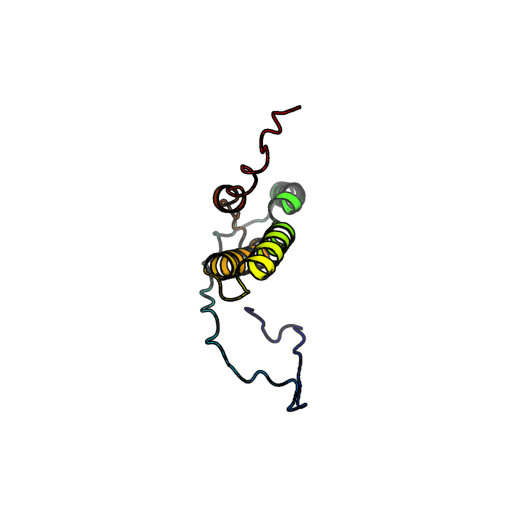A . PHE A 1 87 ? 3.039 1.995 3.353 1.00 89.12 87 PHE A CA 1
ATOM 704 C C . PHE A 1 87 ? 2.149 0.886 3.920 1.00 89.12 87 PHE A C 1
ATOM 706 O O . PHE A 1 87 ? 1.028 1.159 4.340 1.00 89.12 87 PHE A O 1
ATOM 713 N N . SER A 1 88 ? 2.674 -0.338 4.037 1.00 87.12 88 SER A N 1
ATOM 714 C CA . SER A 1 88 ? 1.984 -1.449 4.706 1.00 87.12 88 SER A CA 1
ATOM 715 C C . SER A 1 88 ? 1.568 -1.087 6.137 1.00 87.12 88 SER A C 1
ATOM 717 O O . SER A 1 88 ? 0.406 -1.250 6.501 1.00 87.12 88 SER A O 1
ATOM 719 N N . LYS A 1 89 ? 2.478 -0.507 6.929 1.00 85.31 89 LYS A N 1
ATOM 720 C CA . LYS A 1 89 ? 2.161 -0.048 8.292 1.00 85.31 89 LYS A CA 1
ATOM 721 C C . LYS A 1 89 ? 1.119 1.073 8.309 1.00 85.31 89 LYS A C 1
ATOM 723 O O . LYS A 1 89 ? 0.359 1.168 9.266 1.00 85.31 89 LYS A O 1
ATOM 728 N N . ALA A 1 90 ? 1.090 1.923 7.283 1.00 86.50 90 ALA A N 1
ATOM 729 C CA . ALA A 1 90 ? 0.141 3.027 7.180 1.00 86.50 90 ALA A CA 1
ATOM 730 C C . ALA A 1 90 ? -1.284 2.560 6.904 1.00 86.50 90 ALA A C 1
ATOM 732 O O . ALA A 1 90 ? -2.214 3.088 7.508 1.00 86.50 90 ALA A O 1
ATOM 733 N N . VAL A 1 91 ? -1.448 1.558 6.043 1.00 85.81 91 VAL A N 1
ATOM 734 C CA . VAL A 1 91 ? -2.755 0.951 5.754 1.00 85.81 91 VAL A CA 1
ATOM 735 C C . VAL A 1 91 ? -3.339 0.278 7.002 1.00 85.81 91 VAL A C 1
ATOM 737 O O . VAL A 1 91 ? -4.533 0.400 7.262 1.00 85.81 91 VAL A O 1
ATOM 740 N N . ASP A 1 92 ? -2.493 -0.340 7.827 1.00 83.88 92 ASP A N 1
ATOM 741 C CA . ASP A 1 92 ? -2.906 -1.012 9.067 1.00 83.88 92 ASP A CA 1
ATOM 742 C C . ASP A 1 92 ? -2.997 -0.096 10.296 1.00 83.88 92 ASP A C 1
ATOM 744 O O . ASP A 1 92 ? -3.475 -0.516 11.357 1.00 83.88 92 ASP A O 1
ATOM 748 N N . ALA A 1 93 ? -2.539 1.154 10.207 1.00 82.06 93 ALA A N 1
ATOM 749 C CA . ALA A 1 93 ? -2.539 2.082 11.337 1.00 82.06 93 ALA A CA 1
ATOM 750 C C . ALA A 1 93 ? -3.943 2.295 11.946 1.00 82.06 93 ALA A C 1
ATOM 752 O O . ALA A 1 93 ? -4.053 2.218 13.174 1.00 82.06 93 ALA A O 1
ATOM 753 N N . PRO A 1 94 ? -5.028 2.460 11.155 1.00 80.44 94 PRO A N 1
ATOM 754 C CA . PRO A 1 94 ? -6.383 2.561 11.700 1.00 80.44 94 PRO A CA 1
ATOM 755 C C . PRO A 1 94 ? -6.826 1.292 12.441 1.00 80.44 94 PRO A C 1
ATOM 757 O O . PRO A 1 94 ? -7.495 1.386 13.464 1.00 80.44 94 PRO A O 1
ATOM 760 N N . LYS A 1 95 ? -6.410 0.108 11.964 1.00 78.81 95 LYS A N 1
ATOM 761 C CA . LYS A 1 95 ? -6.750 -1.195 12.568 1.00 78.81 95 LYS A CA 1
ATOM 762 C C . LYS A 1 95 ? -5.970 -1.473 13.858 1.00 78.81 95 LYS A C 1
ATOM 764 O O . LYS A 1 95 ? -6.438 -2.209 14.720 1.00 78.81 95 LYS A O 1
ATOM 769 N N . THR A 1 96 ? -4.753 -0.941 13.974 1.00 75.38 96 THR A N 1
ATOM 770 C CA . THR A 1 96 ? -3.819 -1.264 15.070 1.00 75.38 96 THR A CA 1
ATOM 771 C C . THR A 1 96 ? -3.677 -0.160 16.116 1.00 75.38 96 THR A C 1
ATOM 773 O O . THR A 1 96 ? -3.065 -0.397 17.160 1.00 75.38 96 THR A O 1
ATOM 776 N N . GLY A 1 97 ? -4.175 1.050 15.837 1.00 72.38 97 GLY A N 1
ATOM 777 C CA . GLY A 1 97 ? -4.015 2.231 16.690 1.00 72.38 97 GLY A CA 1
ATOM 778 C C . GLY A 1 97 ? -2.581 2.773 16.750 1.00 72.38 97 GLY A C 1
ATOM 779 O O . GLY A 1 97 ? -2.287 3.678 17.535 1.00 72.38 97 GLY A O 1
ATOM 780 N N . ARG A 1 98 ? -1.655 2.237 15.941 1.00 71.69 98 ARG A N 1
ATOM 781 C CA . ARG A 1 98 ? -0.255 2.673 15.928 1.00 71.69 98 ARG A CA 1
ATOM 782 C C . ARG A 1 98 ? -0.082 3.965 15.143 1.00 71.69 98 ARG A C 1
ATOM 784 O O . ARG A 1 98 ? -0.509 4.085 14.001 1.00 71.69 98 ARG A O 1
ATOM 791 N N . LYS A 1 99 ? 0.654 4.909 15.730 1.00 70.56 99 LYS A N 1
ATOM 792 C CA . LYS A 1 99 ? 1.117 6.109 15.028 1.00 70.56 99 LYS A CA 1
ATOM 793 C C . LYS A 1 99 ? 2.421 5.811 14.299 1.00 70.56 99 LYS A C 1
ATOM 795 O O . LYS A 1 99 ? 3.351 5.256 14.881 1.00 70.56 99 LYS A O 1
ATOM 800 N N . ILE A 1 100 ? 2.508 6.229 13.044 1.00 69.56 100 ILE A N 1
ATOM 801 C CA . ILE A 1 100 ? 3.750 6.173 12.275 1.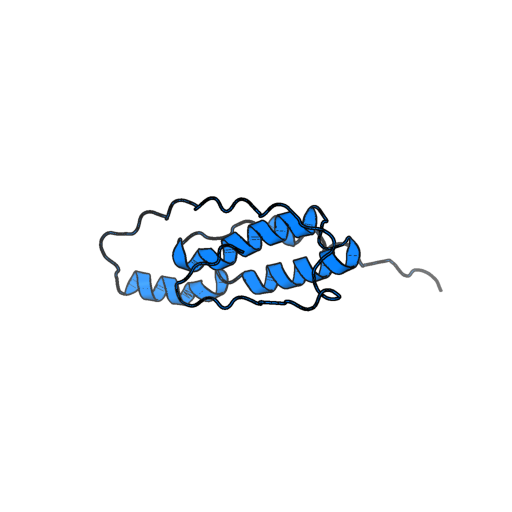00 69.56 100 ILE A CA 1
ATOM 802 C C . ILE A 1 100 ? 4.576 7.406 12.655 1.00 69.56 1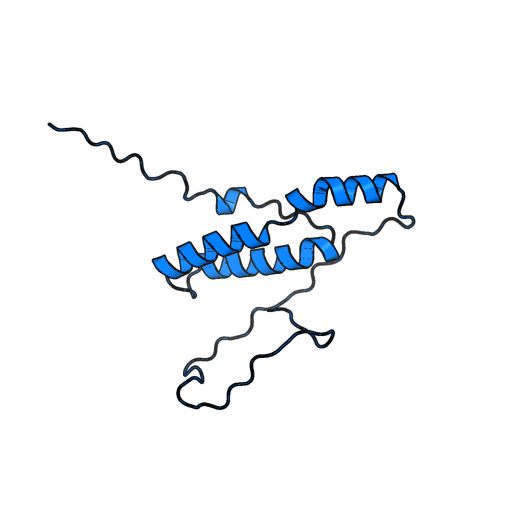00 ILE A C 1
ATOM 804 O O . ILE A 1 100 ? 4.273 8.522 12.241 1.00 69.56 100 ILE A O 1
ATOM 808 N N . SER A 1 101 ? 5.596 7.227 13.497 1.00 59.56 101 SER A N 1
ATOM 809 C CA . SER A 1 101 ? 6.408 8.332 14.038 1.00 59.56 101 SER A CA 1
ATOM 810 C C . SER A 1 101 ? 7.586 8.750 13.150 1.00 59.56 101 SER A C 1
ATOM 812 O O . SER A 1 101 ? 8.345 9.639 13.521 1.00 59.56 101 SER A O 1
ATOM 814 N N . ASN A 1 102 ? 7.768 8.141 11.977 1.00 53.84 102 ASN A N 1
ATOM 815 C CA . ASN A 1 102 ? 9.015 8.263 11.213 1.00 53.84 102 ASN A CA 1
ATOM 816 C C . ASN A 1 102 ? 8.940 9.250 10.031 1.00 53.84 102 ASN A C 1
ATOM 818 O O . ASN A 1 102 ? 9.565 9.011 8.997 1.00 53.84 102 ASN A O 1
ATOM 822 N N . SER A 1 103 ? 8.239 10.382 10.193 1.00 50.91 103 SER A N 1
ATOM 823 C CA . SER A 1 103 ? 8.255 11.500 9.219 1.00 50.91 103 SER A CA 1
ATOM 824 C C . SER A 1 103 ? 9.679 12.003 8.938 1.00 50.91 103 SER A C 1
ATOM 826 O O . SER A 1 103 ? 10.032 12.319 7.804 1.00 50.91 103 SER A O 1
ATOM 828 N N . SER A 1 104 ? 10.553 11.974 9.950 1.00 49.16 104 SER A N 1
ATOM 829 C CA . SER A 1 104 ? 11.941 12.445 9.856 1.00 49.16 104 SER A CA 1
ATOM 830 C C . SER A 1 104 ? 12.808 11.670 8.855 1.00 49.16 104 SER A C 1
ATOM 832 O O . SER A 1 104 ? 13.801 12.201 8.368 1.00 49.16 104 SER A O 1
ATOM 834 N N . SER A 1 105 ? 12.445 10.430 8.506 1.00 48.91 105 SER A N 1
ATOM 835 C CA . SER A 1 105 ? 13.148 9.656 7.468 1.00 48.91 105 SER A CA 1
ATOM 836 C C . SER A 1 105 ? 12.649 9.948 6.049 1.00 48.91 105 SER A C 1
ATOM 838 O O . SER A 1 105 ? 13.344 9.617 5.092 1.00 48.91 105 SER A O 1
ATOM 840 N N . ILE A 1 106 ? 11.465 10.551 5.913 1.00 53.16 106 ILE A N 1
ATOM 841 C CA . ILE A 1 106 ? 10.828 10.878 4.631 1.00 53.16 106 ILE A CA 1
ATOM 842 C C . ILE A 1 106 ? 11.245 12.292 4.172 1.00 53.16 106 ILE A C 1
ATOM 844 O O . ILE A 1 106 ? 11.414 12.540 2.981 1.00 53.16 106 ILE A O 1
ATOM 848 N N . GLU A 1 107 ? 11.501 13.210 5.110 1.00 49.56 107 GLU A N 1
ATOM 849 C CA . GLU A 1 107 ? 11.829 14.622 4.839 1.00 49.56 107 GLU A CA 1
ATOM 850 C C . GLU A 1 107 ? 13.260 14.902 4.340 1.00 49.56 107 GLU A C 1
ATOM 852 O O . GLU A 1 107 ? 13.540 16.009 3.868 1.00 49.56 107 GLU A O 1
ATOM 857 N N . THR A 1 108 ? 14.182 13.935 4.391 1.00 45.12 108 THR A N 1
ATOM 858 C CA . THR A 1 108 ? 15.622 14.165 4.134 1.00 45.12 108 THR A CA 1
ATOM 859 C C . THR A 1 108 ? 15.973 14.623 2.712 1.00 45.12 108 THR A C 1
ATOM 861 O O . THR A 1 108 ? 17.114 15.007 2.468 1.00 45.12 108 THR A O 1
ATOM 864 N N . THR A 1 109 ? 15.023 14.677 1.774 1.00 44.81 109 THR A N 1
ATOM 865 C CA . THR A 1 109 ? 15.273 15.119 0.388 1.00 44.81 109 THR A CA 1
ATOM 866 C C . THR A 1 109 ? 14.760 16.510 0.024 1.00 44.81 109 THR A C 1
ATOM 868 O O . THR A 1 109 ? 15.127 17.014 -1.037 1.00 44.81 109 THR A O 1
ATOM 871 N N . LYS A 1 110 ? 14.028 17.223 0.897 1.00 41.91 110 LYS A N 1
ATOM 872 C CA . LYS A 1 110 ? 13.635 18.620 0.600 1.00 41.91 110 LYS A CA 1
ATOM 873 C C . LYS A 1 110 ? 14.796 19.625 0.641 1.00 41.91 110 LYS A C 1
ATOM 875 O O . LYS A 1 110 ? 14.626 20.764 0.214 1.00 41.91 110 LYS A O 1
ATOM 880 N N . LYS A 1 111 ? 15.991 19.239 1.105 1.00 41.50 111 LYS A N 1
ATOM 881 C CA . LYS A 1 111 ? 17.128 20.157 1.289 1.00 41.50 111 LYS A CA 1
ATOM 882 C C . LYS A 1 111 ? 18.215 20.021 0.217 1.00 41.50 111 LYS A C 1
ATOM 884 O O . LYS A 1 111 ? 19.385 19.908 0.560 1.00 41.50 111 LYS A O 1
ATOM 889 N N . ARG A 1 112 ? 17.879 20.059 -1.081 1.00 47.28 112 ARG A N 1
ATOM 890 C CA . ARG A 1 112 ? 18.885 20.385 -2.117 1.00 47.28 112 ARG A CA 1
ATOM 891 C C . ARG A 1 112 ? 18.288 20.847 -3.453 1.00 47.28 112 ARG A C 1
ATOM 893 O O . ARG A 1 112 ? 18.299 20.116 -4.430 1.00 47.28 112 ARG A O 1
ATOM 900 N N . ARG A 1 113 ? 17.816 22.098 -3.504 1.00 46.31 113 ARG A N 1
ATOM 901 C CA . ARG A 1 113 ? 17.824 22.940 -4.722 1.00 46.31 113 ARG A CA 1
ATOM 902 C C . ARG A 1 113 ? 17.652 24.421 -4.350 1.00 46.31 113 ARG A C 1
ATOM 904 O O . ARG A 1 113 ? 16.618 25.036 -4.556 1.00 46.31 113 ARG A O 1
ATOM 911 N N . ARG A 1 114 ? 18.706 24.994 -3.772 1.00 42.91 114 ARG A N 1
ATOM 912 C CA . ARG A 1 114 ? 19.107 26.377 -4.063 1.00 42.91 114 ARG A CA 1
ATOM 913 C C . ARG A 1 114 ? 20.508 26.275 -4.645 1.00 42.91 114 ARG A C 1
ATOM 915 O O . ARG A 1 114 ? 21.494 26.376 -3.929 1.00 42.91 114 ARG A O 1
ATOM 922 N N . THR A 1 115 ? 20.585 25.925 -5.924 1.00 39.22 115 THR A N 1
ATOM 923 C CA . THR A 1 115 ? 21.784 26.207 -6.707 1.00 39.22 115 THR A CA 1
ATOM 924 C C . THR A 1 115 ? 21.793 27.709 -6.928 1.00 39.22 115 THR A C 1
ATOM 926 O O . THR A 1 115 ? 20.938 28.255 -7.621 1.00 39.22 115 THR A O 1
ATOM 929 N N . THR A 1 116 ? 22.719 28.357 -6.234 1.00 46.16 116 THR A N 1
ATOM 930 C CA . THR A 1 116 ? 23.288 29.658 -6.567 1.00 46.16 116 THR A CA 1
ATOM 931 C C . THR A 1 116 ? 23.392 29.814 -8.081 1.00 46.16 116 THR A C 1
ATOM 933 O O . THR A 1 116 ? 24.099 29.045 -8.727 1.00 46.16 116 THR A O 1
ATOM 936 N N . THR A 1 117 ? 22.678 30.789 -8.637 1.00 37.16 117 THR A N 1
ATOM 937 C CA . THR A 1 117 ? 23.061 31.391 -9.915 1.00 37.16 117 THR A CA 1
ATOM 938 C C . THR A 1 117 ? 23.678 32.732 -9.559 1.00 37.16 117 THR A C 1
ATOM 940 O O . THR A 1 117 ? 22.975 33.704 -9.299 1.00 37.16 117 THR A O 1
ATOM 943 N N . THR A 1 118 ? 24.996 32.709 -9.407 1.00 42.78 118 THR A N 1
ATOM 944 C CA . THR A 1 118 ? 25.868 33.867 -9.597 1.00 42.78 118 THR A CA 1
ATOM 945 C C . THR A 1 118 ? 26.281 33.872 -11.076 1.00 42.78 118 THR A C 1
ATOM 947 O O . THR A 1 118 ? 26.333 32.799 -11.677 1.00 42.78 118 THR A O 1
ATOM 950 N N . ASP A 1 119 ? 26.575 35.062 -11.605 1.00 39.81 119 ASP A N 1
ATOM 951 C CA . ASP A 1 119 ? 26.978 35.433 -12.979 1.00 39.81 119 ASP A CA 1
ATOM 952 C C . ASP A 1 119 ? 25.870 35.563 -14.041 1.00 39.81 119 ASP A C 1
ATOM 954 O O . ASP A 1 119 ? 25.475 34.594 -14.690 1.00 39.81 119 ASP A O 1
ATOM 958 N N . LYS A 1 120 ? 25.417 36.796 -14.311 1.00 38.00 120 LYS A N 1
ATOM 959 C CA . LYS A 1 120 ? 26.134 37.827 -15.091 1.00 38.00 120 LYS A CA 1
ATOM 960 C C . LYS A 1 120 ? 25.561 39.217 -14.821 1.00 38.00 120 LYS A C 1
ATOM 962 O O . LYS A 1 120 ? 24.359 39.288 -14.487 1.00 38.00 120 LYS A O 1
#

Sequence (120 aa):
TGSDLDGDKYLICWDYDLIPKQTNKPMNYNSTSKVKESEFITRKEMISYFANAQKTNQSGIIDNYFNYWANLLGVNSTQCRRLAELFSKAVDAPKTGRKISNSSSIETTKKRRRTTTTDK

Foldseek 3Di:
DPDDDPDDDDDDDPPPVPPDPDDDDDDDDDDDDADDDDPDDDPVNVVVCVVCVVVLQCLVVLVVLLVVCCVVPNCPDPSNVVSVVVNSCSVCCNVRVDGDPPVVVSPPPVPDPPDDDDDD

Radius of gyration: 19.67 Å; chains: 1; bounding box: 44×53×51 Å

pLDDT: mean 78.17, std 17.06, range [37.16, 96.44]